Protein AF-A0A1V4V090-F1 (afdb_monomer)

Radius of gyration: 14.4 Å; Cα contacts (8 Å, |Δi|>4): 51; chains: 1; bounding box: 27×30×35 Å

pLDDT: mean 92.1, std 6.3, range [58.5, 98.0]

Sequence (73 aa):
MSRSGEMAEMIKGMMAERHLCGTARTARDVDRLLKATRGIVLTSDGNVIDSLDHIMDLPREIARRSGIRPLTL

Structure (mmCIF, N/CA/C/O backbone):
data_AF-A0A1V4V090-F1
#
_entry.id   AF-A0A1V4V090-F1
#
loop_
_atom_site.group_PDB
_atom_site.id
_atom_site.type_symbol
_atom_site.label_atom_id
_atom_site.label_alt_id
_atom_site.label_comp_id
_atom_site.label_asym_id
_atom_site.label_entity_id
_atom_site.label_seq_id
_atom_site.pdbx_PDB_ins_code
_atom_site.Cartn_x
_atom_site.Cartn_y
_atom_site.Cartn_z
_atom_site.occupancy
_atom_site.B_iso_or_equiv
_atom_site.auth_seq_id
_atom_site.aut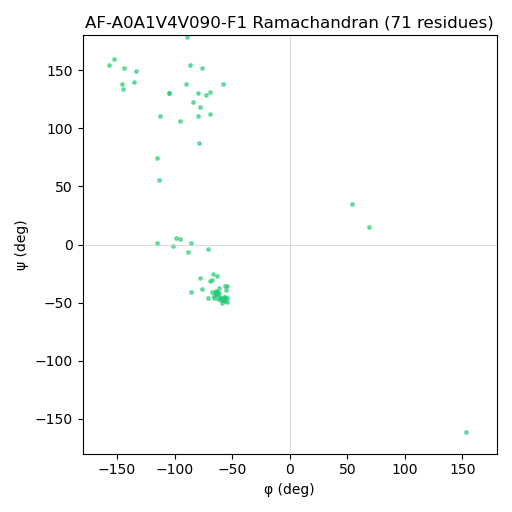h_comp_id
_atom_site.auth_asym_id
_atom_site.auth_atom_id
_atom_site.pdbx_PDB_model_num
ATOM 1 N N . MET A 1 1 ? 13.382 19.074 9.810 1.00 58.50 1 MET A N 1
ATOM 2 C CA . MET A 1 1 ? 12.416 17.961 9.933 1.00 58.50 1 MET A CA 1
ATOM 3 C C . MET A 1 1 ? 12.430 17.158 8.640 1.00 58.50 1 MET A C 1
ATOM 5 O O . MET A 1 1 ? 12.710 17.736 7.596 1.00 58.50 1 MET A O 1
ATOM 9 N N . SER A 1 2 ? 12.242 15.834 8.702 1.00 85.94 2 SER A N 1
ATOM 10 C CA . SER A 1 2 ? 12.199 15.001 7.491 1.00 85.94 2 SER A CA 1
ATOM 11 C C . SER A 1 2 ? 10.825 15.106 6.835 1.00 85.94 2 SER A C 1
ATOM 13 O O . SER A 1 2 ? 9.820 14.860 7.502 1.00 85.94 2 SER A O 1
ATOM 15 N N . ARG A 1 3 ? 10.783 15.371 5.524 1.00 91.25 3 ARG A N 1
ATOM 16 C CA . ARG A 1 3 ? 9.538 15.413 4.735 1.00 91.25 3 ARG A CA 1
ATOM 17 C C . ARG A 1 3 ? 8.741 14.112 4.820 1.00 91.25 3 ARG A C 1
ATOM 19 O O . ARG A 1 3 ? 7.520 14.143 4.899 1.00 91.25 3 ARG A O 1
ATOM 26 N N . SER A 1 4 ? 9.425 12.971 4.884 1.00 88.44 4 SER A N 1
ATOM 27 C CA . SER A 1 4 ? 8.773 11.667 5.044 1.00 88.44 4 SER A CA 1
ATOM 28 C C . SER A 1 4 ? 8.132 11.483 6.424 1.00 88.44 4 SER A C 1
ATOM 30 O O . SER A 1 4 ? 7.112 10.812 6.539 1.00 88.44 4 SER A O 1
ATOM 32 N N . GLY A 1 5 ? 8.701 12.099 7.466 1.00 93.94 5 GLY A N 1
ATOM 33 C CA . GLY A 1 5 ? 8.117 12.101 8.808 1.00 93.94 5 GLY A CA 1
ATOM 34 C C . GLY A 1 5 ? 6.860 12.965 8.876 1.00 93.94 5 GLY A C 1
ATOM 35 O O . GLY A 1 5 ? 5.833 12.505 9.362 1.00 93.94 5 GLY A O 1
ATOM 36 N N . GLU A 1 6 ? 6.921 14.175 8.311 1.00 95.50 6 GLU A N 1
ATOM 37 C CA . GLU A 1 6 ? 5.764 15.076 8.180 1.00 95.50 6 GLU A CA 1
ATOM 38 C C . GLU A 1 6 ? 4.610 14.395 7.423 1.00 95.50 6 GLU A C 1
ATOM 40 O O . GLU A 1 6 ? 3.465 14.421 7.870 1.00 95.50 6 GLU A O 1
ATOM 45 N N . MET A 1 7 ? 4.920 13.712 6.315 1.00 95.25 7 MET A N 1
ATOM 46 C CA . MET A 1 7 ? 3.935 12.961 5.536 1.00 95.25 7 MET A CA 1
ATOM 47 C C . MET A 1 7 ? 3.318 11.800 6.328 1.00 95.25 7 MET A C 1
ATOM 49 O O . MET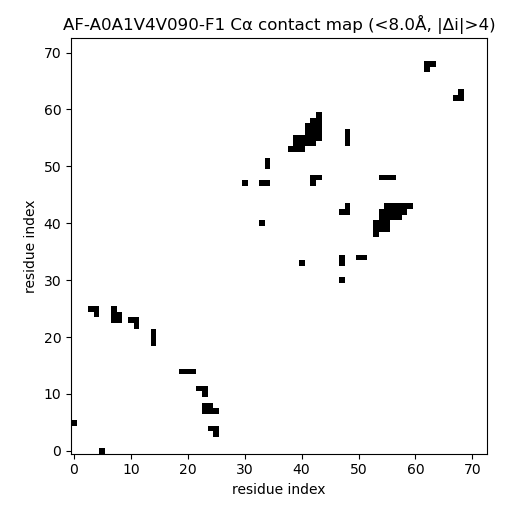 A 1 7 ? 2.111 11.582 6.251 1.00 95.25 7 MET A O 1
ATOM 53 N N . ALA A 1 8 ? 4.115 11.062 7.108 1.00 95.62 8 ALA A N 1
ATOM 54 C CA . ALA A 1 8 ? 3.600 9.963 7.919 1.00 95.62 8 ALA A CA 1
ATOM 55 C C . ALA A 1 8 ? 2.602 10.454 8.982 1.00 95.62 8 ALA A C 1
ATOM 57 O O . ALA A 1 8 ? 1.545 9.846 9.134 1.00 95.62 8 ALA A O 1
ATOM 58 N N . GLU A 1 9 ? 2.896 11.558 9.676 1.00 96.44 9 GLU A N 1
ATOM 59 C CA . GLU A 1 9 ? 1.971 12.148 10.657 1.00 96.44 9 GLU A CA 1
ATOM 60 C C . GLU A 1 9 ? 0.687 12.670 10.002 1.00 96.44 9 GLU A C 1
ATOM 62 O O . GLU A 1 9 ? -0.407 12.419 10.508 1.00 96.44 9 GLU A O 1
ATOM 67 N N . MET A 1 10 ? 0.796 13.309 8.833 1.00 97.12 10 MET A N 1
ATOM 68 C CA . MET A 1 10 ? -0.373 13.737 8.059 1.00 97.12 10 MET A CA 1
ATOM 69 C C . MET A 1 10 ? -1.284 12.552 7.711 1.00 97.12 10 MET A C 1
ATOM 71 O O . MET A 1 10 ? -2.493 12.613 7.938 1.00 97.12 10 MET A O 1
ATOM 75 N N . ILE A 1 11 ? -0.716 11.446 7.214 1.00 96.56 11 ILE A N 1
ATOM 76 C CA . ILE A 1 11 ? -1.501 10.252 6.874 1.00 96.56 11 ILE A CA 1
ATOM 77 C C . ILE A 1 11 ? -2.142 9.638 8.122 1.00 96.56 11 ILE A C 1
ATOM 79 O O . ILE A 1 11 ? -3.309 9.252 8.058 1.00 96.56 11 ILE A O 1
ATOM 83 N N . LYS A 1 12 ? -1.445 9.583 9.267 1.00 96.88 12 LYS A N 1
ATOM 84 C CA . LYS A 1 12 ? -2.049 9.105 10.527 1.00 96.88 12 LYS A CA 1
ATOM 85 C C . LYS A 1 12 ? -3.291 9.914 10.902 1.00 96.88 12 LYS A C 1
ATOM 87 O O . LYS A 1 12 ? -4.307 9.313 11.245 1.00 96.88 12 LYS A O 1
ATOM 92 N 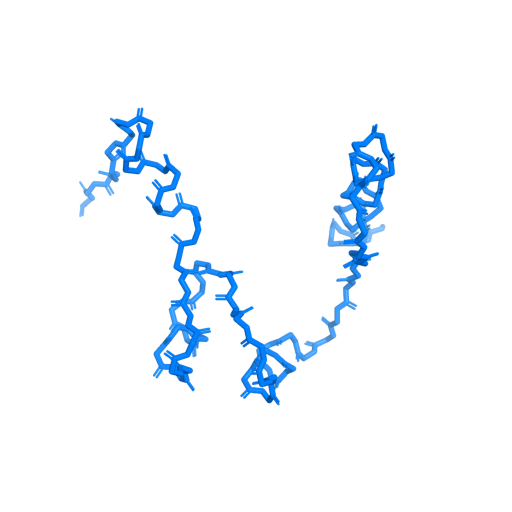N . GLY A 1 13 ? -3.228 11.245 10.800 1.00 97.25 13 GLY A N 1
ATOM 93 C CA . GLY A 1 13 ? -4.377 12.122 11.042 1.00 97.25 13 GLY A CA 1
ATOM 94 C C . GLY A 1 13 ? -5.550 11.795 10.116 1.00 97.25 13 GLY A C 1
ATOM 95 O O . GLY A 1 13 ? -6.653 11.518 10.581 1.00 97.25 13 GLY A O 1
ATOM 96 N N . MET A 1 14 ? -5.286 11.695 8.810 1.00 97.88 14 MET A N 1
ATOM 97 C CA . MET A 1 14 ? -6.311 11.356 7.816 1.00 97.88 14 MET A CA 1
ATOM 98 C C . MET A 1 14 ? -6.947 9.977 8.042 1.00 97.88 14 MET A C 1
ATOM 100 O O . MET A 1 14 ? -8.144 9.809 7.792 1.00 97.88 14 MET A O 1
ATOM 104 N N . MET A 1 15 ? -6.156 8.991 8.479 1.00 97.56 15 MET A N 1
ATOM 105 C CA . MET A 1 15 ? -6.639 7.653 8.829 1.00 97.56 15 MET A CA 1
ATOM 106 C C . MET A 1 15 ? -7.552 7.697 10.053 1.00 97.56 15 MET A C 1
ATOM 108 O O . MET A 1 15 ? -8.622 7.092 10.020 1.00 97.56 15 MET A O 1
ATOM 112 N N . ALA A 1 16 ? -7.164 8.439 11.094 1.00 96.75 16 ALA A N 1
ATOM 113 C CA . ALA A 1 16 ? -7.959 8.598 12.308 1.00 96.75 16 ALA A CA 1
ATOM 114 C C . ALA A 1 16 ? -9.308 9.277 12.021 1.00 96.75 16 ALA A C 1
ATOM 116 O O . ALA A 1 16 ? -10.346 8.748 12.408 1.00 96.75 16 ALA A O 1
ATOM 117 N N . GLU A 1 17 ? -9.314 10.377 11.261 1.00 98.00 17 GLU A N 1
ATOM 118 C CA . GLU A 1 17 ? -10.537 11.080 10.829 1.00 98.00 17 GLU A CA 1
ATOM 119 C C . GLU A 1 17 ? -11.530 10.160 10.103 1.00 98.00 17 GLU A C 1
ATOM 121 O O . GLU A 1 17 ? -12.746 10.298 10.232 1.00 98.00 17 GLU A O 1
ATOM 126 N N . ARG A 1 18 ? -11.010 9.207 9.323 1.00 97.62 18 ARG A N 1
ATOM 127 C CA . ARG A 1 18 ? -11.796 8.270 8.507 1.00 97.62 18 ARG A CA 1
ATOM 128 C C . ARG A 1 18 ? -12.043 6.932 9.198 1.00 97.62 18 ARG A C 1
ATOM 130 O O . ARG A 1 18 ? -12.613 6.044 8.574 1.00 97.62 18 ARG A O 1
ATOM 137 N N . HIS A 1 19 ? -11.631 6.786 10.458 1.00 96.75 19 HIS A N 1
ATOM 138 C CA . HIS A 1 19 ? -11.750 5.548 11.231 1.00 96.75 19 HIS A CA 1
ATOM 139 C C . HIS A 1 19 ? -11.117 4.334 10.522 1.00 96.75 19 HIS A C 1
ATOM 141 O O . HIS A 1 19 ? -11.613 3.211 10.608 1.00 96.75 19 HIS A O 1
ATOM 147 N N . LEU A 1 20 ? -10.012 4.554 9.802 1.00 96.56 20 LEU A N 1
ATOM 148 C CA . LEU A 1 20 ? -9.283 3.500 9.101 1.00 96.56 20 LEU A CA 1
ATOM 149 C C . LEU A 1 20 ? -8.314 2.800 10.054 1.00 96.56 20 LEU A C 1
ATOM 151 O O . LEU A 1 20 ? -7.411 3.422 10.616 1.00 96.56 20 LEU A O 1
ATOM 155 N N . CYS A 1 21 ? -8.457 1.484 10.191 1.00 95.38 21 CYS A N 1
ATOM 156 C CA . CYS A 1 21 ? -7.501 0.671 10.931 1.00 95.38 21 CYS A CA 1
ATOM 157 C C . CYS A 1 21 ? -6.168 0.584 10.173 1.00 95.38 21 CYS A C 1
ATOM 159 O O . CYS A 1 21 ? -6.141 0.257 8.987 1.00 95.38 21 CYS A O 1
ATOM 161 N N . GLY A 1 22 ? -5.051 0.824 10.863 1.00 93.00 22 GLY A N 1
ATOM 162 C CA . GLY A 1 22 ? -3.719 0.601 10.307 1.00 93.00 22 GLY A CA 1
ATOM 163 C C . GLY A 1 22 ? -2.644 1.486 10.925 1.00 93.00 22 GLY A C 1
ATOM 164 O O . GLY A 1 22 ? -2.794 2.020 12.022 1.00 93.00 22 GLY A O 1
ATOM 165 N N . THR A 1 23 ? -1.519 1.621 10.227 1.00 94.31 23 THR A N 1
ATOM 166 C CA . THR A 1 23 ? -0.381 2.429 10.676 1.00 94.31 23 THR A CA 1
ATOM 167 C C . THR A 1 23 ? 0.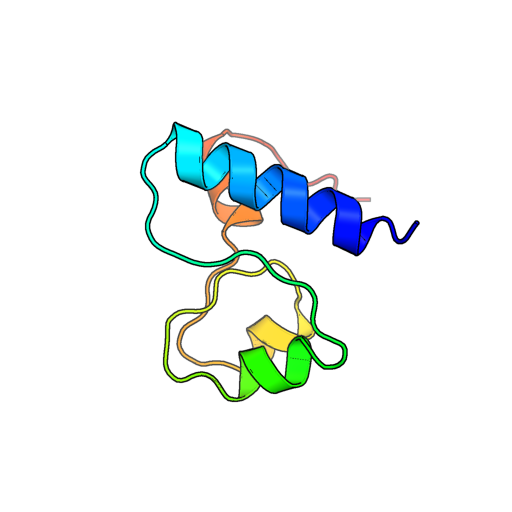287 3.093 9.483 1.00 94.31 23 THR A C 1
ATOM 169 O O . THR A 1 23 ? 0.599 2.424 8.501 1.00 94.31 23 THR A O 1
ATOM 172 N N . ALA A 1 24 ? 0.588 4.384 9.606 1.00 95.25 24 ALA A N 1
ATOM 173 C CA . ALA A 1 24 ? 1.522 5.072 8.724 1.00 95.25 24 ALA A CA 1
ATOM 174 C C . ALA A 1 24 ? 2.839 5.306 9.470 1.00 95.25 24 ALA A C 1
ATOM 176 O O . ALA A 1 24 ? 2.850 5.767 10.612 1.00 95.25 24 ALA A O 1
ATOM 177 N N . ARG A 1 25 ? 3.963 4.939 8.855 1.00 94.44 25 ARG A N 1
ATOM 178 C CA . ARG A 1 25 ? 5.298 5.084 9.448 1.00 94.44 25 ARG A CA 1
ATOM 179 C C . ARG A 1 25 ? 6.354 5.227 8.369 1.00 94.44 25 ARG A C 1
ATOM 181 O O . ARG A 1 25 ? 6.166 4.767 7.247 1.00 94.44 25 ARG A O 1
ATOM 188 N N . THR A 1 26 ? 7.495 5.779 8.749 1.00 94.62 26 THR A N 1
ATOM 189 C CA . THR A 1 26 ? 8.709 5.705 7.940 1.00 94.62 26 THR A CA 1
ATOM 190 C C . THR A 1 26 ? 9.476 4.417 8.257 1.00 94.62 26 THR A C 1
ATOM 192 O O . THR A 1 26 ? 9.349 3.831 9.338 1.00 94.62 26 THR A O 1
ATOM 195 N N . ALA A 1 27 ? 10.269 3.945 7.299 1.00 93.44 27 ALA A N 1
ATOM 196 C CA . ALA A 1 27 ? 11.239 2.875 7.493 1.00 93.44 27 ALA A CA 1
ATOM 197 C C . ALA A 1 27 ? 12.476 3.177 6.645 1.00 93.44 27 ALA A C 1
ATOM 199 O O . ALA A 1 27 ? 12.365 3.852 5.626 1.00 93.44 27 ALA A O 1
ATOM 200 N N . ARG A 1 28 ? 13.648 2.695 7.067 1.00 92.44 28 ARG A N 1
ATOM 201 C CA . ARG A 1 28 ? 14.879 2.851 6.278 1.00 92.44 28 ARG A CA 1
ATOM 202 C C . ARG A 1 28 ? 14.916 1.889 5.089 1.00 92.44 28 ARG A C 1
ATOM 204 O O . ARG A 1 28 ? 15.299 2.298 4.006 1.00 92.44 28 ARG A O 1
ATOM 211 N N .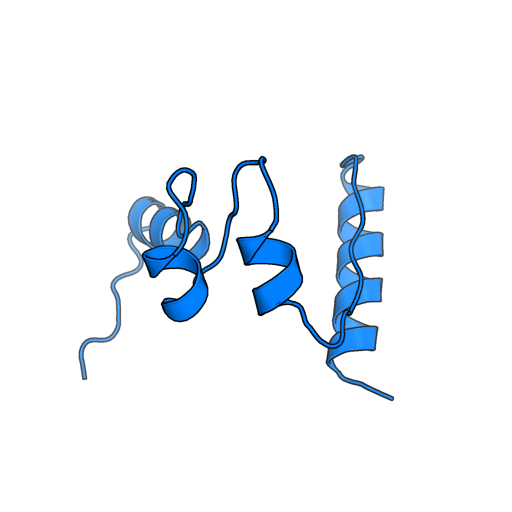 ASP A 1 29 ? 14.424 0.667 5.285 1.00 93.56 29 ASP A N 1
ATOM 212 C CA . ASP A 1 29 ? 14.472 -0.414 4.292 1.00 93.56 29 ASP A CA 1
ATOM 213 C C . ASP A 1 29 ? 13.062 -0.793 3.807 1.00 93.56 29 ASP A C 1
ATOM 215 O O . ASP A 1 29 ? 12.627 -1.938 3.959 1.00 93.56 29 ASP A O 1
ATOM 219 N N . VAL A 1 30 ? 12.303 0.185 3.293 1.00 91.69 30 VAL A N 1
ATOM 220 C CA . VAL A 1 30 ? 10.903 -0.010 2.856 1.00 91.69 30 VAL A CA 1
ATOM 221 C C . VAL A 1 30 ? 10.801 -1.149 1.844 1.00 91.69 30 VAL A C 1
ATOM 223 O O . VAL A 1 30 ? 10.023 -2.072 2.064 1.00 91.69 30 VAL A O 1
ATOM 226 N N . ASP A 1 31 ? 11.640 -1.148 0.811 1.00 92.25 31 ASP A N 1
ATOM 227 C CA . ASP A 1 31 ? 11.642 -2.166 -0.243 1.00 92.25 31 ASP A CA 1
ATOM 228 C C . ASP A 1 31 ? 11.802 -3.570 0.328 1.00 92.25 31 ASP A C 1
ATOM 230 O O . ASP A 1 31 ? 11.019 -4.464 0.020 1.00 92.25 31 ASP A O 1
ATOM 234 N N . ARG A 1 32 ? 12.786 -3.768 1.216 1.00 94.56 32 ARG A N 1
ATOM 235 C CA . ARG A 1 32 ? 13.033 -5.072 1.841 1.00 94.56 32 ARG A CA 1
ATOM 236 C C . ARG A 1 32 ? 11.833 -5.528 2.665 1.00 94.56 32 ARG A C 1
ATOM 238 O O . ARG A 1 32 ? 11.487 -6.704 2.642 1.00 94.56 32 ARG A O 1
ATOM 245 N N . LEU A 1 33 ? 11.212 -4.610 3.406 1.00 94.31 33 LEU A N 1
ATOM 246 C CA . LEU A 1 33 ? 10.040 -4.908 4.228 1.00 94.31 33 LEU A CA 1
ATOM 247 C C . LEU A 1 33 ? 8.816 -5.257 3.376 1.00 94.31 33 LEU A C 1
ATOM 249 O O . LEU A 1 33 ? 8.095 -6.188 3.725 1.00 94.31 33 LEU A O 1
ATOM 253 N N . LEU A 1 34 ? 8.597 -4.541 2.271 1.00 93.88 34 LEU A N 1
ATOM 254 C CA . LEU A 1 34 ? 7.511 -4.829 1.336 1.00 93.88 34 LEU A CA 1
ATOM 255 C C . LEU A 1 34 ? 7.733 -6.178 0.651 1.00 93.88 34 LEU A C 1
ATOM 257 O O . LEU A 1 34 ? 6.832 -7.004 0.654 1.00 93.88 34 LEU A O 1
ATOM 261 N N . LYS A 1 35 ? 8.944 -6.455 0.164 1.00 92.88 35 LYS A N 1
ATOM 262 C CA . LYS A 1 35 ? 9.293 -7.728 -0.492 1.00 92.88 35 LYS A CA 1
ATOM 263 C C . LYS A 1 35 ? 9.186 -8.947 0.427 1.00 92.88 35 LYS A C 1
ATOM 265 O O . LYS A 1 35 ? 8.973 -10.057 -0.040 1.00 92.88 35 LYS A O 1
ATOM 270 N N . ALA A 1 36 ? 9.343 -8.752 1.734 1.00 93.31 36 ALA A N 1
ATOM 271 C CA . ALA A 1 36 ? 9.237 -9.820 2.725 1.00 93.31 36 ALA A CA 1
ATOM 272 C C . ALA A 1 36 ? 7.804 -10.048 3.241 1.00 93.31 36 ALA A C 1
ATOM 274 O O . ALA A 1 36 ? 7.580 -10.973 4.029 1.00 93.31 36 ALA A O 1
ATOM 275 N N . THR A 1 37 ? 6.839 -9.201 2.870 1.00 91.31 37 THR A N 1
ATOM 276 C CA . THR A 1 37 ? 5.464 -9.337 3.359 1.00 91.31 37 THR A CA 1
ATOM 277 C C . THR A 1 37 ? 4.723 -10.466 2.651 1.00 91.31 37 THR A C 1
ATOM 279 O O . THR A 1 37 ? 4.990 -10.785 1.498 1.00 91.31 37 THR A O 1
ATOM 282 N N . ARG A 1 38 ? 3.754 -11.064 3.348 1.00 89.94 38 ARG A N 1
ATOM 283 C CA . ARG A 1 38 ? 2.848 -12.085 2.790 1.00 89.94 38 ARG A CA 1
ATOM 284 C C . ARG A 1 38 ? 1.464 -11.530 2.434 1.00 89.94 38 ARG A C 1
ATOM 286 O O . ARG A 1 38 ? 0.593 -12.284 2.020 1.00 89.94 38 ARG A O 1
ATOM 293 N N . GLY A 1 39 ? 1.239 -10.238 2.677 1.00 91.38 39 GLY A N 1
ATOM 294 C CA . GLY A 1 39 ? -0.021 -9.559 2.373 1.00 91.38 39 GLY A CA 1
ATOM 295 C C . GLY A 1 39 ? -0.060 -8.977 0.960 1.00 91.38 39 GLY A C 1
ATOM 296 O O . GLY A 1 39 ? 0.924 -9.029 0.228 1.00 91.38 39 GLY A O 1
ATOM 297 N N . ILE A 1 40 ? -1.195 -8.367 0.610 1.00 94.06 40 ILE A N 1
ATOM 298 C CA . ILE A 1 40 ? -1.333 -7.593 -0.629 1.00 94.06 40 ILE A CA 1
ATOM 299 C C . ILE A 1 40 ? -0.556 -6.285 -0.479 1.00 94.06 40 ILE A C 1
ATOM 301 O O . ILE A 1 40 ? -0.767 -5.546 0.487 1.00 94.06 40 ILE A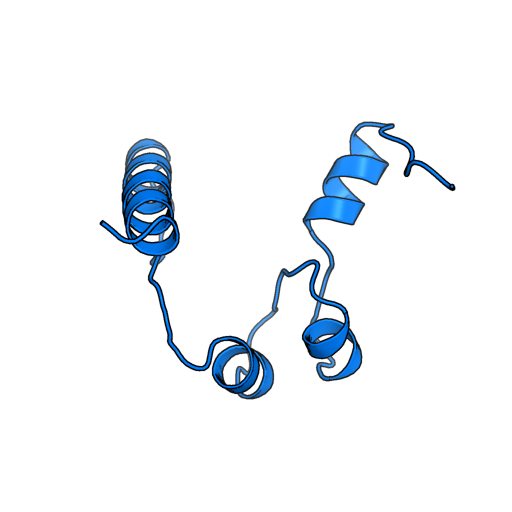 O 1
ATOM 305 N N . VAL A 1 41 ? 0.311 -5.978 -1.441 1.00 95.06 41 VAL A N 1
ATOM 306 C CA . VAL A 1 41 ? 1.065 -4.720 -1.469 1.00 95.06 41 VAL A CA 1
ATOM 307 C C . VAL A 1 41 ? 0.479 -3.779 -2.511 1.00 95.06 41 VAL A C 1
ATOM 309 O O . VAL A 1 41 ? 0.268 -4.151 -3.663 1.00 95.06 41 VAL A O 1
ATOM 312 N N . LEU A 1 42 ? 0.232 -2.536 -2.098 1.00 94.62 42 LEU A N 1
ATOM 313 C CA . LEU A 1 42 ? -0.226 -1.463 -2.973 1.00 94.62 42 LEU A CA 1
ATOM 314 C C . LEU A 1 42 ? 0.882 -0.416 -3.088 1.00 94.62 42 LEU A C 1
ATOM 316 O O . LEU A 1 42 ? 1.193 0.265 -2.112 1.00 94.62 42 LEU A O 1
ATOM 320 N N . THR A 1 43 ? 1.504 -0.309 -4.258 1.00 93.19 43 THR A N 1
ATOM 321 C CA . THR A 1 43 ? 2.618 0.619 -4.509 1.00 93.19 43 THR A CA 1
ATOM 322 C C . THR A 1 43 ? 2.735 0.920 -5.997 1.00 93.19 43 THR A C 1
ATOM 324 O O . THR A 1 43 ? 2.340 0.100 -6.818 1.00 93.19 43 THR A O 1
ATOM 327 N N . SER A 1 44 ? 3.290 2.079 -6.343 1.00 91.56 44 SER A N 1
ATOM 328 C CA . SER A 1 44 ? 3.668 2.436 -7.717 1.00 91.56 44 SER A CA 1
ATOM 329 C C . SER A 1 44 ? 5.163 2.224 -7.996 1.00 91.56 44 SER A C 1
ATOM 331 O O . SER A 1 44 ? 5.654 2.634 -9.045 1.00 91.56 44 SER A O 1
ATOM 333 N N . ASP A 1 45 ? 5.911 1.650 -7.048 1.00 92.38 45 ASP A N 1
ATOM 334 C CA . ASP A 1 45 ? 7.336 1.358 -7.216 1.00 92.38 45 ASP A CA 1
ATOM 335 C C . ASP A 1 45 ? 7.540 0.069 -8.025 1.00 92.38 45 ASP A C 1
ATOM 337 O O . 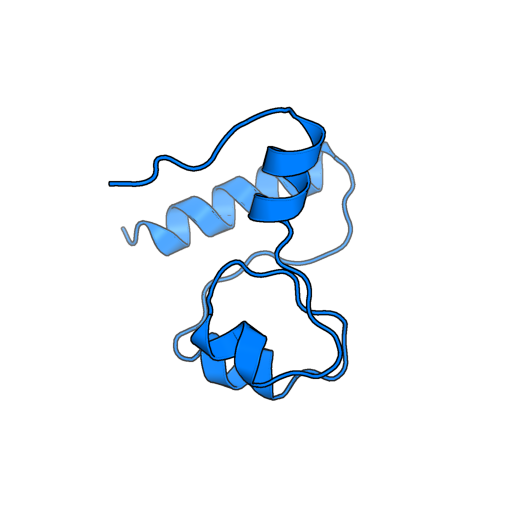ASP A 1 45 ? 7.273 -1.032 -7.535 1.00 92.38 45 ASP A O 1
ATOM 341 N N . GLY A 1 46 ? 8.044 0.213 -9.255 1.00 90.31 46 GLY A N 1
ATOM 342 C CA . GLY A 1 46 ? 8.295 -0.902 -10.171 1.00 90.31 46 GLY A CA 1
ATOM 343 C C . GLY A 1 46 ? 9.202 -1.987 -9.585 1.00 90.31 46 GLY A C 1
ATOM 344 O O . GLY A 1 46 ? 8.895 -3.169 -9.710 1.00 90.31 46 GLY A O 1
ATOM 345 N N . ASN A 1 47 ? 10.244 -1.614 -8.832 1.00 91.56 47 ASN A N 1
ATOM 346 C CA . ASN A 1 47 ? 11.181 -2.585 -8.253 1.00 91.56 47 ASN A CA 1
ATOM 347 C C . ASN A 1 47 ? 10.535 -3.481 -7.193 1.00 91.56 47 ASN A C 1
ATOM 349 O O . ASN A 1 47 ? 11.058 -4.560 -6.895 1.00 91.56 47 ASN A O 1
ATOM 353 N N . VAL A 1 48 ? 9.463 -3.009 -6.555 1.00 93.12 48 VAL A N 1
ATOM 354 C CA . VAL A 1 48 ? 8.666 -3.800 -5.614 1.00 93.12 48 VAL A CA 1
ATOM 355 C C . VAL A 1 48 ? 7.612 -4.598 -6.374 1.00 93.12 48 VAL A C 1
ATOM 357 O O . VAL A 1 48 ? 7.428 -5.778 -6.070 1.00 93.12 48 VAL A O 1
ATOM 360 N N . ILE A 1 49 ? 6.976 -3.993 -7.382 1.00 92.00 49 ILE A N 1
ATOM 361 C CA . ILE A 1 49 ? 5.953 -4.651 -8.201 1.00 92.00 49 ILE A CA 1
ATOM 362 C C . ILE A 1 49 ? 6.492 -5.907 -8.877 1.00 92.00 49 ILE A C 1
ATOM 364 O O . ILE A 1 49 ? 5.883 -6.965 -8.758 1.00 92.00 49 ILE A O 1
ATOM 368 N N . ASP A 1 50 ? 7.670 -5.827 -9.485 1.00 91.19 50 ASP A N 1
ATOM 369 C CA . ASP A 1 50 ? 8.253 -6.939 -10.244 1.00 91.19 50 ASP A CA 1
ATOM 370 C C . ASP A 1 50 ? 8.725 -8.108 -9.358 1.00 91.19 50 ASP A C 1
ATOM 372 O O . ASP A 1 50 ? 9.198 -9.127 -9.856 1.00 91.19 50 ASP A O 1
ATOM 376 N N . SER A 1 51 ? 8.635 -7.967 -8.032 1.00 91.38 51 SER A N 1
ATOM 377 C CA . SER A 1 51 ? 9.208 -8.906 -7.061 1.00 91.38 51 SER A CA 1
ATOM 378 C C . SER A 1 51 ? 8.190 -9.637 -6.185 1.00 91.38 51 SER A C 1
ATOM 380 O O . SER A 1 51 ? 8.596 -10.397 -5.306 1.00 91.38 51 SER A O 1
ATOM 382 N N . LEU A 1 52 ? 6.890 -9.395 -6.379 1.00 92.25 52 LEU A N 1
ATOM 383 C CA . LEU A 1 52 ? 5.822 -9.916 -5.524 1.00 92.25 52 LEU A CA 1
ATOM 384 C C . LEU A 1 52 ? 4.650 -10.461 -6.345 1.00 92.25 52 LEU A C 1
ATOM 386 O O . LEU A 1 52 ? 4.205 -9.827 -7.294 1.00 92.25 52 LEU A O 1
ATOM 390 N N . ASP A 1 53 ? 4.082 -11.585 -5.905 1.00 89.75 53 ASP A N 1
ATOM 391 C CA . ASP A 1 53 ? 2.938 -12.223 -6.578 1.00 89.75 53 ASP A CA 1
ATOM 392 C C . ASP A 1 53 ? 1.594 -11.524 -6.287 1.00 89.75 53 ASP A C 1
ATOM 394 O O . ASP A 1 53 ? 0.663 -11.560 -7.091 1.00 89.75 53 ASP A O 1
ATOM 398 N N . HIS A 1 54 ? 1.467 -10.882 -5.120 1.00 93.00 54 HIS A N 1
ATOM 399 C CA . HIS A 1 54 ? 0.229 -10.247 -4.650 1.00 93.00 54 HIS A CA 1
ATOM 400 C C . HIS A 1 54 ? 0.398 -8.731 -4.530 1.00 93.00 54 HIS A C 1
ATOM 402 O O . HIS A 1 54 ? 0.515 -8.170 -3.438 1.00 93.00 54 HIS A O 1
ATOM 408 N N . ILE A 1 55 ? 0.411 -8.067 -5.682 1.00 94.50 55 ILE A N 1
ATOM 409 C CA . ILE A 1 55 ? 0.715 -6.644 -5.820 1.00 94.50 55 ILE A CA 1
ATOM 410 C C . ILE A 1 55 ? -0.296 -5.938 -6.729 1.00 94.50 55 ILE A C 1
ATOM 412 O O . ILE A 1 55 ? -0.826 -6.525 -7.671 1.00 94.50 55 ILE A O 1
ATOM 416 N N . MET A 1 56 ? -0.549 -4.656 -6.465 1.00 93.06 56 MET A N 1
ATOM 417 C CA . MET A 1 56 ? -1.288 -3.781 -7.368 1.00 93.06 56 MET A CA 1
ATOM 418 C C . MET A 1 56 ? -0.776 -2.334 -7.324 1.00 93.06 56 MET A C 1
ATOM 420 O O . MET A 1 56 ? -0.559 -1.760 -6.257 1.00 93.06 56 MET A O 1
ATOM 424 N N . ASP A 1 57 ? -0.677 -1.705 -8.496 1.00 93.81 57 ASP A N 1
ATOM 425 C CA . ASP A 1 57 ? -0.441 -0.264 -8.629 1.00 93.81 57 ASP A CA 1
ATOM 426 C C . ASP A 1 57 ? -1.750 0.507 -8.392 1.00 93.81 57 ASP A C 1
ATOM 428 O O . ASP A 1 57 ? -2.533 0.775 -9.311 1.00 93.81 57 ASP A O 1
ATOM 432 N N . LEU A 1 58 ? -2.026 0.814 -7.118 1.00 91.69 58 LEU A N 1
ATOM 433 C CA . LEU A 1 58 ? -3.228 1.548 -6.720 1.00 91.69 58 LEU A CA 1
ATOM 434 C C . LEU A 1 58 ? -3.294 2.953 -7.355 1.00 91.69 58 LEU A C 1
ATOM 436 O O . LEU A 1 58 ? -4.360 3.289 -7.881 1.00 91.69 58 LEU A O 1
ATOM 440 N N . PRO A 1 59 ? -2.219 3.772 -7.360 1.00 90.19 59 PRO A N 1
ATOM 441 C CA . PRO A 1 59 ? -2.240 5.065 -8.044 1.00 90.19 59 PRO A CA 1
ATOM 442 C C . PRO A 1 59 ? -2.636 4.966 -9.522 1.00 90.19 59 PRO A C 1
ATOM 444 O O . PRO A 1 59 ? -3.512 5.712 -9.970 1.00 90.19 59 PRO A O 1
ATOM 447 N N . ARG A 1 60 ? -2.061 4.019 -10.277 1.00 91.56 60 ARG A N 1
ATOM 448 C CA . ARG A 1 60 ? -2.424 3.797 -11.687 1.00 91.56 60 ARG A CA 1
ATOM 449 C C . ARG A 1 60 ? -3.873 3.368 -11.848 1.00 91.56 60 ARG A C 1
ATOM 451 O O . ARG A 1 60 ? -4.538 3.849 -12.764 1.00 91.56 60 ARG A O 1
ATOM 458 N N . GLU A 1 61 ? -4.382 2.496 -10.983 1.00 94.00 61 GLU A N 1
ATOM 459 C CA . GLU A 1 61 ? -5.787 2.089 -11.053 1.00 94.00 61 GLU A CA 1
ATOM 460 C C . GLU A 1 61 ? -6.734 3.264 -10.783 1.00 94.00 61 GLU A C 1
ATOM 462 O O . GLU A 1 61 ? -7.723 3.433 -11.499 1.00 94.00 61 GLU A O 1
ATOM 467 N N . ILE A 1 62 ? -6.434 4.104 -9.788 1.00 93.12 62 ILE A N 1
ATOM 468 C CA . ILE A 1 62 ? -7.221 5.312 -9.506 1.00 93.12 62 ILE A CA 1
ATOM 469 C C . ILE A 1 62 ? -7.192 6.246 -10.718 1.00 93.12 62 ILE A C 1
ATOM 471 O O . ILE A 1 62 ? -8.247 6.730 -11.132 1.00 93.12 62 ILE A O 1
ATOM 475 N N . ALA A 1 63 ? -6.020 6.458 -11.326 1.00 92.50 63 ALA A N 1
ATOM 476 C CA . ALA A 1 63 ? -5.883 7.278 -12.527 1.00 92.50 63 ALA A CA 1
ATOM 477 C C . ALA A 1 63 ? -6.731 6.728 -13.685 1.00 92.50 63 ALA A C 1
ATOM 479 O O . ALA A 1 63 ? -7.527 7.467 -14.269 1.00 92.50 63 ALA A O 1
ATOM 480 N N . ARG A 1 64 ? -6.648 5.416 -13.945 1.00 92.94 64 ARG A N 1
ATOM 481 C CA . ARG A 1 64 ? -7.440 4.718 -14.967 1.00 92.94 64 ARG A CA 1
ATOM 482 C C . ARG A 1 64 ? -8.942 4.901 -14.744 1.00 92.94 64 ARG A C 1
ATOM 484 O O . ARG A 1 64 ? -9.655 5.232 -15.688 1.00 92.94 64 ARG A O 1
ATOM 491 N N . ARG A 1 65 ? -9.424 4.718 -13.508 1.00 95.38 65 ARG A N 1
ATOM 492 C CA . ARG A 1 65 ? -10.846 4.903 -13.148 1.00 95.38 65 ARG A CA 1
ATOM 493 C C . ARG A 1 65 ? -11.300 6.355 -13.232 1.00 95.38 65 ARG A C 1
ATOM 495 O O . ARG A 1 65 ? -12.456 6.606 -13.544 1.00 95.38 65 ARG A O 1
ATOM 502 N N . SER A 1 66 ? -10.391 7.291 -12.984 1.00 95.81 66 SER A N 1
ATOM 503 C CA . SER A 1 66 ? -10.658 8.732 -13.034 1.00 95.81 66 SER A CA 1
ATOM 504 C C . SER A 1 66 ? -10.515 9.323 -14.443 1.00 95.81 66 SER A C 1
ATOM 506 O O . SER A 1 66 ? -10.661 10.529 -14.611 1.00 95.81 66 SER A O 1
ATOM 508 N N . GLY A 1 67 ? -10.196 8.510 -15.458 1.00 94.12 67 GLY A N 1
ATOM 509 C CA . GLY A 1 67 ? -9.958 8.981 -16.827 1.00 94.12 67 GLY A CA 1
ATOM 510 C C . GLY A 1 67 ? -8.683 9.822 -16.988 1.00 94.12 67 GLY A C 1
ATOM 511 O O . GLY A 1 67 ? -8.508 10.486 -18.010 1.00 94.12 67 GLY A O 1
ATOM 512 N N . ILE A 1 68 ? -7.787 9.793 -15.997 1.00 92.88 68 ILE A N 1
ATOM 513 C CA . ILE A 1 68 ? -6.506 10.499 -16.023 1.00 92.88 68 ILE A CA 1
ATOM 514 C C . ILE A 1 68 ? -5.550 9.692 -16.898 1.00 92.88 68 ILE A C 1
ATOM 516 O O . ILE A 1 68 ? -5.247 8.533 -16.608 1.00 92.88 68 ILE A O 1
ATOM 520 N N . ARG A 1 69 ? -5.078 10.301 -17.988 1.00 85.94 69 ARG A N 1
ATOM 521 C CA . ARG A 1 69 ? -4.135 9.655 -18.906 1.00 85.94 69 ARG A CA 1
ATOM 522 C C . ARG A 1 69 ? -2.697 9.941 -18.474 1.00 85.94 69 ARG A C 1
ATOM 524 O O . ARG A 1 69 ? -2.403 11.085 -18.124 1.00 85.94 69 ARG A O 1
ATOM 531 N N . PRO A 1 70 ? -1.797 8.946 -18.524 1.00 79.31 70 PRO A N 1
ATOM 532 C CA . PRO A 1 70 ? -0.377 9.182 -18.317 1.00 79.31 70 PRO A CA 1
ATOM 533 C C . PRO A 1 70 ? 0.154 10.192 -19.336 1.00 79.31 70 PRO A C 1
ATOM 535 O O . PRO A 1 70 ? -0.167 10.109 -20.524 1.00 79.31 70 PRO A O 1
ATOM 538 N N . LEU A 1 71 ? 0.999 11.114 -18.880 1.00 82.06 71 LEU A N 1
ATOM 539 C CA . LEU A 1 71 ? 1.815 11.911 -19.787 1.00 82.06 71 LEU A CA 1
ATOM 540 C C . LEU A 1 71 ? 2.842 10.970 -20.414 1.00 82.06 71 LEU A C 1
ATOM 542 O O . LEU A 1 71 ? 3.689 10.415 -19.718 1.00 82.06 71 LEU A O 1
ATOM 546 N N . THR A 1 72 ? 2.711 10.743 -21.716 1.00 77.81 72 THR A N 1
ATOM 547 C CA . THR A 1 72 ? 3.700 9.992 -22.493 1.00 77.81 72 THR A CA 1
ATOM 548 C C . THR A 1 72 ? 4.619 11.043 -23.102 1.00 77.81 72 THR A C 1
ATOM 550 O O . THR A 1 72 ? 4.163 11.814 -23.945 1.00 77.81 72 THR A O 1
ATOM 553 N N . LEU A 1 73 ? 5.835 11.158 -22.563 1.00 65.19 73 LEU A N 1
ATOM 554 C CA . LEU A 1 73 ? 6.884 12.055 -23.058 1.00 65.19 73 LEU A CA 1
ATOM 555 C C . LEU A 1 73 ? 7.740 11.337 -24.101 1.00 65.19 73 LEU A C 1
ATOM 557 O O . LEU A 1 73 ? 7.983 10.124 -23.902 1.00 65.19 73 LEU A O 1
#

Solvent-accessible surface area (backbone atoms only — not comparable to full-atom values): 4697 Å² total; per-residue (Å²): 133,57,70,63,57,56,50,22,54,51,49,43,52,5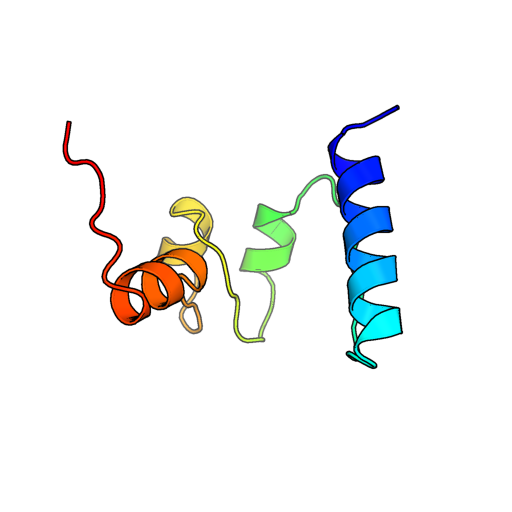6,30,59,79,66,70,53,88,83,86,61,72,80,68,93,56,52,64,64,55,59,65,68,52,91,63,81,44,74,49,82,52,62,82,55,50,82,64,50,95,50,56,44,46,50,67,61,51,53,30,57,76,68,71,5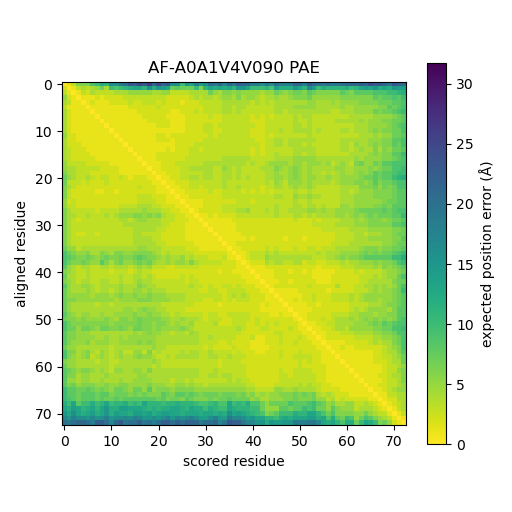2,74,80,86,83,129

Secondary structure (DSSP, 8-state):
--HHHHHHHHHHHHHHHTT--S-----S-HHHHHHT--S-EE---HHHHTT-SSEE-HHHHHHHHTTPPP---

Mean predicted aligned error: 4.3 Å

Foldseek 3Di:
DDPQQVVQVVVVVVCVVVVHDDGRDDDPCVLVVLLPDPDAEADPDPSSVVRDPRYDPPVVVVCVVVVNDDDDD